Protein AF-A0A9N9WKK7-F1 (afdb_monomer_lite)

Structure (mmCIF, N/CA/C/O backbone):
data_AF-A0A9N9WKK7-F1
#
_entry.id   AF-A0A9N9WKK7-F1
#
loop_
_atom_site.group_PDB
_atom_site.id
_atom_site.type_symbol
_atom_site.label_atom_id
_atom_site.label_alt_id
_atom_site.label_comp_id
_atom_site.label_asym_id
_atom_site.label_entity_id
_atom_site.label_seq_id
_atom_site.pdbx_PDB_ins_code
_atom_site.Cartn_x
_atom_site.Cartn_y
_atom_site.Cartn_z
_atom_site.occupancy
_atom_site.B_iso_or_equiv
_atom_site.auth_seq_id
_atom_site.auth_comp_id
_atom_site.auth_asym_id
_atom_site.auth_atom_id
_atom_site.pdbx_PDB_model_num
ATOM 1 N N . MET A 1 1 ? -14.279 4.111 16.262 1.00 64.44 1 MET A N 1
ATOM 2 C CA . MET A 1 1 ? -15.729 3.831 16.292 1.00 64.44 1 MET A CA 1
ATOM 3 C C . MET A 1 1 ? -16.450 4.976 16.980 1.00 64.44 1 MET A C 1
ATOM 5 O O . MET A 1 1 ? -17.328 5.549 16.364 1.00 64.44 1 MET A O 1
ATOM 9 N N . GLU A 1 2 ? -15.985 5.395 18.157 1.00 79.81 2 GLU A N 1
ATOM 10 C CA . GLU A 1 2 ? -16.529 6.507 18.959 1.00 79.81 2 GLU A CA 1
ATOM 11 C C . GLU A 1 2 ? -16.758 7.842 18.223 1.00 79.81 2 GLU A C 1
ATOM 13 O O . GLU A 1 2 ? -17.739 8.523 18.481 1.00 79.81 2 GLU A O 1
ATOM 18 N N . TYR A 1 3 ? -15.896 8.225 17.275 1.00 83.06 3 TYR A N 1
ATOM 19 C CA . TYR A 1 3 ? -16.050 9.503 16.556 1.00 83.06 3 TYR A CA 1
ATOM 20 C C . TYR A 1 3 ? -16.753 9.409 15.205 1.00 83.06 3 TYR A C 1
ATOM 22 O O . TYR A 1 3 ? -16.969 10.437 14.564 1.00 83.06 3 TYR A O 1
ATOM 30 N N . THR A 1 4 ? -17.036 8.197 14.735 1.00 81.56 4 THR A N 1
ATOM 31 C CA . THR A 1 4 ? -17.576 7.961 13.391 1.00 81.56 4 THR A CA 1
ATOM 32 C C . THR A 1 4 ? -18.919 7.250 13.399 1.00 81.56 4 THR A C 1
ATOM 34 O O . THR A 1 4 ? -19.516 7.181 12.331 1.00 81.56 4 THR A O 1
ATOM 37 N N . ASP A 1 5 ? -19.333 6.682 14.539 1.00 84.38 5 ASP A N 1
ATOM 38 C CA . ASP A 1 5 ? -20.513 5.818 14.709 1.00 84.38 5 ASP A CA 1
ATOM 39 C C . ASP A 1 5 ? -20.573 4.652 13.708 1.00 84.38 5 ASP A C 1
ATOM 41 O O . ASP A 1 5 ? -21.629 4.146 13.347 1.00 84.38 5 ASP A O 1
ATOM 45 N N . GLU A 1 6 ? -19.400 4.211 13.251 1.00 85.56 6 GLU A N 1
ATOM 46 C CA . GLU A 1 6 ? -19.240 3.156 12.249 1.00 85.56 6 GLU A CA 1
ATOM 47 C C . GLU A 1 6 ? -18.486 1.973 12.851 1.00 85.56 6 GLU A C 1
ATOM 49 O O . GLU A 1 6 ? -17.482 2.191 13.552 1.00 85.56 6 GLU A O 1
ATOM 54 N N . PRO A 1 7 ? -18.883 0.731 12.521 1.00 87.75 7 PRO A N 1
ATOM 55 C CA . PRO A 1 7 ? -18.065 -0.434 12.807 1.00 87.75 7 PRO A CA 1
ATOM 56 C C . PRO A 1 7 ? -16.757 -0.378 12.007 1.00 87.75 7 PRO A C 1
ATOM 58 O O . PRO A 1 7 ? -16.663 0.270 10.962 1.00 87.75 7 PRO A O 1
ATOM 61 N N . LEU A 1 8 ? -15.741 -1.113 12.469 1.00 88.00 8 LEU A N 1
ATOM 62 C CA . LEU A 1 8 ? -14.412 -1.133 11.847 1.00 88.00 8 LEU A CA 1
ATOM 63 C C . LEU A 1 8 ? -14.457 -1.407 10.332 1.00 88.00 8 LEU A C 1
ATOM 65 O O . LEU A 1 8 ? -13.805 -0.701 9.567 1.00 88.00 8 LEU A O 1
ATOM 69 N N . GLU A 1 9 ? -15.245 -2.389 9.890 1.00 87.94 9 GLU A N 1
ATOM 70 C CA . GLU A 1 9 ? -15.373 -2.739 8.465 1.00 87.94 9 GLU A CA 1
ATOM 71 C C . GLU A 1 9 ? -15.988 -1.597 7.629 1.00 87.94 9 GLU A C 1
ATOM 73 O O . GLU A 1 9 ? -15.601 -1.397 6.476 1.00 87.94 9 GLU A O 1
ATOM 78 N N . GLY A 1 10 ? -16.860 -0.772 8.224 1.00 87.69 10 GLY A N 1
ATOM 79 C CA . GLY A 1 10 ? -17.429 0.420 7.582 1.00 87.69 10 GLY A CA 1
ATOM 80 C C . GLY A 1 10 ? -16.383 1.501 7.287 1.00 87.69 10 GLY A C 1
ATOM 81 O O . GLY A 1 10 ? -16.516 2.269 6.333 1.00 87.69 10 GLY A O 1
ATOM 82 N N . LEU A 1 11 ? -15.271 1.521 8.030 1.00 90.44 11 LEU A N 1
ATOM 83 C CA . LEU A 1 11 ? -14.187 2.492 7.841 1.00 90.44 11 LEU A CA 1
ATOM 84 C C . LEU A 1 11 ? -13.291 2.190 6.637 1.00 90.44 11 LEU A C 1
ATOM 86 O O . LEU A 1 11 ? -12.520 3.053 6.216 1.00 90.44 11 LEU A O 1
ATOM 90 N N . LYS A 1 12 ? -13.378 0.988 6.059 1.00 91.31 12 LYS A N 1
ATOM 91 C CA . LYS A 1 12 ? -12.486 0.538 4.984 1.00 91.31 12 LYS A CA 1
ATOM 92 C C . LYS A 1 12 ? -12.506 1.450 3.760 1.00 91.31 12 LYS A C 1
ATOM 94 O O . LYS A 1 12 ? -11.451 1.802 3.237 1.00 91.31 12 LYS A O 1
ATOM 99 N N . ASN A 1 13 ? -13.696 1.828 3.308 1.00 86.00 13 ASN A N 1
ATOM 100 C CA . ASN A 1 13 ? -13.887 2.628 2.095 1.00 86.00 13 ASN A CA 1
ATOM 101 C C . ASN A 1 13 ? -14.432 4.031 2.394 1.00 86.00 13 ASN A C 1
ATOM 103 O O . ASN A 1 13 ? -14.648 4.820 1.472 1.00 86.00 13 ASN A O 1
ATOM 107 N N . LYS A 1 14 ? -14.642 4.360 3.674 1.00 88.31 14 LYS A N 1
ATOM 108 C CA . LYS A 1 14 ? -15.197 5.643 4.095 1.00 88.31 14 LYS A CA 1
ATOM 109 C C . LYS A 1 14 ? -14.128 6.730 4.046 1.00 88.31 14 LYS A C 1
ATOM 111 O O . LYS A 1 14 ? -13.005 6.569 4.528 1.00 88.31 14 LYS A O 1
ATOM 116 N N . LYS A 1 15 ? -14.494 7.882 3.485 1.00 90.19 15 LYS A N 1
ATOM 117 C CA . LYS A 1 15 ? -13.712 9.105 3.656 1.00 90.19 15 LYS A CA 1
ATOM 118 C C . LYS A 1 15 ? -13.949 9.601 5.081 1.00 90.19 15 LYS A C 1
ATOM 120 O O . LYS A 1 15 ? -15.054 10.011 5.405 1.00 90.19 15 LYS A O 1
ATOM 125 N N . ILE A 1 16 ? -12.919 9.539 5.919 1.00 91.94 16 ILE A N 1
ATOM 126 C CA . ILE A 1 16 ? -12.986 10.051 7.290 1.00 91.94 16 ILE A CA 1
ATOM 127 C C . ILE A 1 16 ? -12.991 11.581 7.235 1.00 91.94 16 ILE A C 1
ATOM 129 O O . ILE A 1 16 ? -12.078 12.181 6.653 1.00 91.94 16 ILE A O 1
ATOM 133 N N . ASP A 1 17 ? -14.019 12.190 7.821 1.00 92.75 17 ASP A N 1
ATOM 134 C CA . ASP A 1 17 ? -14.198 13.638 7.842 1.00 92.75 17 ASP A CA 1
ATOM 135 C C . ASP A 1 17 ? -13.088 14.362 8.601 1.00 92.75 17 ASP A C 1
ATOM 137 O O . ASP A 1 17 ? -12.502 13.848 9.555 1.00 92.75 17 ASP A O 1
ATOM 141 N N . LYS A 1 18 ? -12.816 15.607 8.190 1.00 92.94 18 LYS A N 1
ATOM 142 C CA . LYS A 1 18 ? -11.789 16.451 8.819 1.00 92.94 18 LYS A CA 1
ATOM 143 C C . LYS A 1 18 ? -12.039 16.634 10.319 1.00 92.94 18 LYS A C 1
ATOM 145 O O . LYS A 1 18 ? -11.090 16.621 11.092 1.00 92.94 18 LYS A O 1
ATOM 150 N N . SER A 1 19 ? -13.301 16.760 10.727 1.00 94.56 19 SER A N 1
ATOM 151 C CA . SER A 1 19 ? -13.690 16.897 12.135 1.00 94.56 19 SER A CA 1
ATOM 152 C C . SER A 1 19 ? -13.230 15.715 12.992 1.00 94.56 19 SER A C 1
ATOM 154 O O . SER A 1 19 ? -12.811 15.919 14.125 1.00 94.56 19 SER A O 1
ATOM 156 N N . VAL A 1 20 ? -13.249 14.494 12.452 1.00 94.44 20 VAL A N 1
ATOM 157 C CA . VAL A 1 20 ? -12.775 13.293 13.152 1.00 94.44 20 VAL A CA 1
ATOM 158 C C . VAL A 1 20 ? -11.261 13.335 13.331 1.00 94.44 20 VAL A C 1
ATOM 160 O O . VAL A 1 20 ? -10.761 13.018 14.405 1.00 94.44 20 VAL A O 1
ATOM 163 N N . TRP A 1 21 ? -10.522 13.771 12.309 1.00 95.31 21 TRP A N 1
ATOM 164 C CA . TRP A 1 21 ? -9.067 13.903 12.411 1.00 95.31 21 TRP A CA 1
ATOM 165 C C . TRP A 1 21 ? -8.634 14.954 13.430 1.00 95.31 21 TRP A C 1
ATOM 167 O O . TRP A 1 21 ? -7.656 14.726 14.131 1.00 95.31 21 TRP A O 1
ATOM 177 N N . LEU A 1 22 ? -9.371 16.062 13.539 1.00 93.81 22 LEU A N 1
ATOM 178 C CA . LEU A 1 22 ? -9.104 17.099 14.538 1.00 93.81 22 LEU A CA 1
ATOM 179 C C . LEU A 1 22 ? -9.331 16.600 15.971 1.00 93.81 22 LEU A C 1
ATOM 181 O O . LEU A 1 22 ? -8.566 16.965 16.855 1.00 93.81 22 LEU A O 1
ATOM 185 N N . LYS A 1 23 ? -10.339 15.745 16.197 1.00 94.75 23 LYS A N 1
ATOM 186 C CA . LYS A 1 23 ? -10.540 15.088 17.501 1.00 94.75 23 LYS A CA 1
ATOM 187 C C . LYS A 1 23 ? -9.358 14.177 17.840 1.00 94.75 23 LYS A C 1
ATOM 189 O O . LYS A 1 23 ? -8.717 14.361 18.863 1.00 94.75 23 LYS A O 1
ATOM 194 N N . LEU A 1 24 ? -8.974 13.301 16.907 1.00 93.88 24 LEU A N 1
ATOM 195 C CA . LEU A 1 24 ? -7.822 12.411 1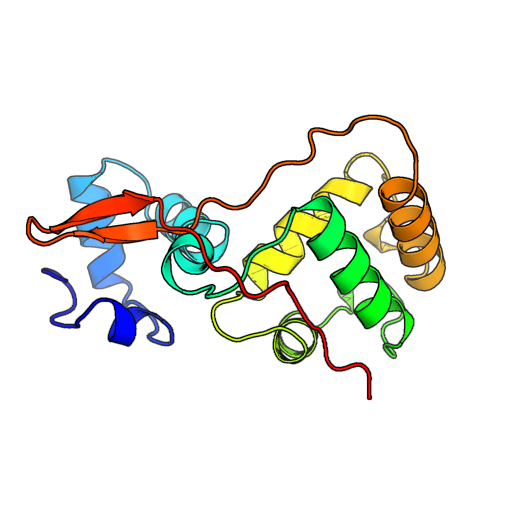7.095 1.00 93.88 24 LEU A CA 1
ATOM 196 C C . LEU A 1 24 ? -6.505 13.172 17.313 1.00 93.88 24 LEU A C 1
ATOM 198 O O . LEU A 1 24 ? -5.627 12.691 18.020 1.00 93.88 24 LEU A O 1
ATOM 202 N N . GLU A 1 25 ? -6.336 14.341 16.699 1.00 94.81 25 GLU A N 1
ATOM 203 C CA . GLU A 1 25 ? -5.160 15.180 16.929 1.00 94.81 25 GLU A CA 1
ATOM 204 C C . GLU A 1 25 ? -5.054 15.648 18.386 1.00 94.81 25 GLU A C 1
ATOM 206 O O . GLU A 1 25 ? -3.949 15.656 18.931 1.00 94.81 25 GLU A O 1
ATOM 211 N N . GLN A 1 26 ? -6.188 15.962 19.021 1.00 92.94 26 GLN A N 1
ATOM 212 C CA . GLN A 1 26 ? -6.250 16.319 20.438 1.00 92.94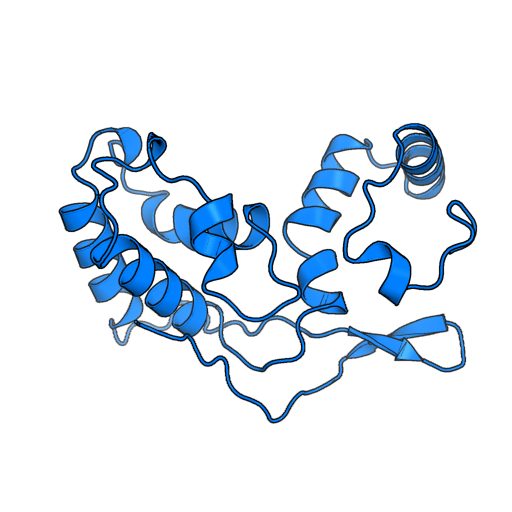 26 GLN A CA 1
ATOM 213 C C . GLN A 1 26 ? -5.932 15.113 21.328 1.00 92.94 26 GLN A C 1
ATOM 215 O O . GLN A 1 26 ? -5.105 15.235 22.225 1.00 92.94 26 GLN A O 1
ATOM 220 N N . ASP A 1 27 ? -6.512 13.945 21.041 1.00 94.50 27 ASP A N 1
ATOM 221 C CA . ASP A 1 27 ? -6.349 12.759 21.896 1.00 94.50 27 ASP A CA 1
ATOM 222 C C . ASP A 1 27 ? -4.943 12.147 21.822 1.00 94.50 27 ASP A C 1
ATOM 224 O O . ASP A 1 27 ? -4.425 11.622 22.805 1.00 94.50 27 ASP A O 1
ATOM 228 N N . PHE A 1 28 ? -4.322 12.172 20.638 1.00 92.38 28 PHE A N 1
ATOM 229 C CA . PHE A 1 28 ? -3.016 11.547 20.403 1.00 92.38 28 PHE A CA 1
ATOM 230 C C . PHE A 1 28 ? -1.842 12.525 20.497 1.00 92.38 28 PHE A C 1
ATOM 232 O O . PHE A 1 28 ? -0.692 12.088 20.392 1.00 92.38 28 PHE A O 1
ATOM 239 N N . GLU A 1 29 ? -2.107 13.828 20.627 1.00 94.25 29 GLU A N 1
ATOM 240 C CA . GLU A 1 29 ? -1.097 14.892 20.573 1.00 94.25 29 GLU A CA 1
ATOM 241 C C . GLU A 1 29 ? -0.197 14.773 19.320 1.00 94.25 29 GLU A C 1
ATOM 243 O O . GLU A 1 29 ? 1.039 14.868 19.360 1.00 94.25 29 GLU A O 1
ATOM 248 N N . LYS A 1 30 ? -0.819 14.490 18.167 1.00 94.94 30 LYS A N 1
ATOM 249 C CA . LYS A 1 30 ? -0.159 14.367 16.855 1.00 94.94 30 LYS A CA 1
ATOM 250 C C . LYS A 1 30 ? -0.952 15.108 15.795 1.00 94.94 30 LYS A C 1
ATOM 252 O O . LYS A 1 30 ? -2.149 14.895 15.675 1.00 94.94 30 LYS A O 1
ATOM 257 N N . GLN A 1 31 ? -0.257 15.864 14.943 1.00 95.38 31 GLN A N 1
ATOM 258 C CA . GLN A 1 31 ? -0.903 16.591 13.845 1.00 95.38 31 GLN A CA 1
ATOM 259 C C . GLN A 1 31 ? -1.705 15.639 12.947 1.00 95.38 31 GLN A C 1
ATOM 261 O O . GLN A 1 31 ? -1.219 14.555 12.583 1.00 95.38 31 GLN A O 1
ATOM 266 N N . GLN A 1 32 ? -2.904 16.062 12.547 1.00 94.62 32 GLN A N 1
ATOM 267 C CA . GLN A 1 32 ? -3.806 15.280 11.703 1.00 94.62 32 GLN A CA 1
ATOM 268 C C . GLN A 1 32 ? -3.137 14.742 10.429 1.00 94.62 32 GLN A C 1
ATOM 270 O O . GLN A 1 32 ? -3.464 13.643 9.981 1.00 94.62 32 GLN A O 1
ATOM 275 N N . GLU A 1 33 ? -2.185 15.466 9.831 1.00 94.38 33 GLU A N 1
ATOM 276 C CA . GLU A 1 33 ? -1.514 15.053 8.598 1.00 94.38 33 GLU A CA 1
ATOM 277 C C . GLU A 1 33 ? -0.689 13.779 8.820 1.00 94.38 33 GLU A C 1
ATOM 279 O O . GLU A 1 33 ? -0.687 12.881 7.968 1.00 94.38 33 GLU A O 1
ATOM 284 N N . TYR A 1 34 ? -0.035 13.656 9.981 1.00 95.00 34 TYR A N 1
ATOM 285 C CA . TYR A 1 34 ? 0.692 12.446 10.362 1.00 95.00 34 TYR A CA 1
ATOM 286 C C . TYR A 1 34 ? -0.260 11.279 10.605 1.00 95.00 34 TYR A C 1
ATOM 288 O O . TYR A 1 34 ? 0.011 10.173 10.135 1.00 95.00 34 TYR A O 1
ATOM 296 N N . LEU A 1 35 ? -1.390 11.518 11.273 1.00 95.69 35 LEU A N 1
ATOM 297 C CA . LEU A 1 35 ? -2.404 10.493 11.532 1.00 95.69 35 LEU A CA 1
ATOM 298 C C . LEU A 1 35 ? -3.023 9.979 10.226 1.00 95.69 35 LEU A C 1
ATOM 300 O O . LEU A 1 35 ? -3.069 8.771 9.983 1.00 95.69 35 LEU A O 1
ATOM 304 N N . GLN A 1 36 ? -3.393 10.884 9.319 1.00 94.94 36 GLN A N 1
ATOM 305 C CA . GLN A 1 36 ? -3.878 10.542 7.984 1.00 94.94 36 GLN A CA 1
ATOM 306 C C . GLN A 1 36 ? -2.822 9.790 7.170 1.00 94.94 36 GLN A C 1
ATOM 308 O O . GLN A 1 36 ? -3.144 8.847 6.437 1.00 94.94 36 GLN A O 1
ATOM 313 N N . HIS A 1 37 ? -1.553 10.196 7.256 1.00 94.69 37 HIS A N 1
ATOM 314 C CA . HIS A 1 37 ? -0.461 9.491 6.597 1.00 94.69 37 HIS A CA 1
ATOM 315 C C . HIS A 1 37 ? -0.311 8.072 7.148 1.00 94.69 37 HIS A C 1
ATOM 317 O O . HIS A 1 37 ? -0.258 7.116 6.371 1.00 94.69 37 HIS A O 1
ATOM 323 N N . PHE A 1 38 ? -0.279 7.917 8.469 1.00 95.12 38 PHE A N 1
ATOM 324 C CA . PHE A 1 38 ? -0.165 6.627 9.136 1.00 95.12 38 PHE A CA 1
ATOM 325 C C . PHE A 1 38 ? -1.335 5.700 8.788 1.00 95.12 38 PHE A C 1
ATOM 327 O O . PHE A 1 38 ? -1.102 4.557 8.384 1.00 95.12 38 PHE A O 1
ATOM 334 N N . TRP A 1 39 ? -2.568 6.218 8.827 1.00 95.50 39 TRP A N 1
ATOM 335 C CA . TRP A 1 39 ? -3.772 5.501 8.410 1.00 95.50 39 TRP A CA 1
ATOM 336 C C . TRP A 1 39 ? -3.616 4.947 6.997 1.00 95.50 39 TRP A C 1
ATOM 338 O O . TRP A 1 39 ? -3.631 3.737 6.784 1.00 95.50 39 TRP A O 1
ATOM 348 N N . ASN A 1 40 ? -3.371 5.827 6.025 1.00 93.75 40 ASN A N 1
ATOM 349 C CA . ASN A 1 40 ? -3.381 5.440 4.619 1.00 93.75 40 ASN A CA 1
ATOM 350 C C . ASN A 1 40 ? -2.155 4.630 4.180 1.00 93.75 40 ASN A C 1
ATOM 352 O O . ASN A 1 40 ? -2.211 3.980 3.140 1.00 93.75 40 ASN A O 1
ATOM 356 N N . THR A 1 41 ? -1.026 4.715 4.884 1.00 94.06 41 THR A N 1
ATOM 357 C CA . THR A 1 41 ? 0.225 4.050 4.475 1.00 94.06 41 THR A CA 1
ATOM 358 C C . THR A 1 41 ? 0.571 2.831 5.306 1.00 94.06 41 THR A C 1
ATOM 360 O O . THR A 1 41 ? 1.527 2.145 4.960 1.00 94.06 41 THR A O 1
ATOM 363 N N . THR A 1 42 ? -0.137 2.576 6.404 1.00 93.88 42 THR A N 1
ATOM 364 C CA . THR A 1 42 ? 0.177 1.467 7.304 1.00 93.88 42 THR A CA 1
ATOM 365 C C . THR A 1 42 ? -1.100 0.869 7.885 1.00 93.88 42 THR A C 1
ATOM 367 O O . THR A 1 42 ? -1.494 -0.210 7.445 1.00 93.88 42 THR A O 1
ATOM 370 N N . LEU A 1 43 ? -1.765 1.564 8.813 1.00 95.25 43 LEU A N 1
ATOM 371 C CA . LEU A 1 43 ? -2.801 0.972 9.668 1.00 95.25 43 LEU A CA 1
ATOM 372 C C . LEU A 1 43 ? -4.004 0.434 8.881 1.00 95.25 43 LEU A C 1
ATOM 374 O O . LEU A 1 43 ? -4.436 -0.684 9.137 1.00 95.25 43 LEU A O 1
ATOM 378 N N . HIS A 1 44 ? -4.489 1.162 7.870 1.00 95.81 44 HIS A N 1
ATOM 379 C CA . HIS A 1 44 ? -5.588 0.703 7.008 1.00 95.81 44 HIS A CA 1
ATOM 380 C C . HIS A 1 44 ? -5.286 -0.671 6.396 1.00 95.81 44 HIS A C 1
ATOM 382 O O . HIS A 1 44 ? -6.052 -1.620 6.539 1.00 95.81 44 HIS A O 1
ATOM 388 N N . CYS A 1 45 ? -4.101 -0.819 5.805 1.00 95.19 45 CYS A N 1
ATOM 389 C CA . CYS A 1 45 ? -3.679 -2.083 5.219 1.00 95.19 45 CYS A CA 1
ATOM 390 C C . CYS A 1 45 ? -3.469 -3.182 6.271 1.00 95.19 45 CYS A C 1
ATOM 392 O O . CYS A 1 45 ? -3.692 -4.347 5.963 1.00 95.19 45 CYS A O 1
ATOM 394 N N . GLN A 1 46 ? -3.058 -2.847 7.498 1.00 95.44 46 GLN A N 1
ATOM 395 C CA . GLN A 1 46 ? -2.965 -3.833 8.581 1.00 95.44 46 GLN A CA 1
ATOM 396 C C . GLN A 1 46 ? -4.337 -4.359 9.007 1.00 95.44 46 GLN A C 1
ATOM 398 O O . GLN A 1 46 ? -4.429 -5.521 9.377 1.00 95.44 46 GLN A O 1
ATOM 403 N N . LEU A 1 47 ? -5.383 -3.538 8.938 1.00 95.50 47 LEU A N 1
ATOM 404 C CA . LEU A 1 47 ? -6.736 -3.912 9.351 1.00 95.50 47 LEU A CA 1
ATOM 405 C C . LEU A 1 47 ? -7.501 -4.667 8.256 1.00 95.50 47 LEU A C 1
ATOM 407 O O . LEU A 1 47 ? -8.209 -5.627 8.539 1.00 95.50 47 LEU A O 1
ATOM 411 N N . PHE A 1 48 ? -7.365 -4.249 6.994 1.00 95.88 48 PHE A N 1
ATOM 412 C CA . PHE A 1 48 ? -8.301 -4.676 5.945 1.00 95.88 48 PHE A CA 1
ATOM 413 C C . PHE A 1 48 ? -7.743 -5.674 4.927 1.00 95.88 48 PHE A C 1
ATOM 415 O O . PHE A 1 48 ? -8.510 -6.223 4.132 1.00 95.88 48 PHE A O 1
ATOM 422 N N . ILE A 1 49 ? -6.432 -5.925 4.918 1.00 94.81 49 ILE A N 1
ATOM 423 C CA . ILE A 1 49 ? -5.826 -6.921 4.028 1.00 94.81 49 ILE A CA 1
ATOM 424 C C . ILE A 1 49 ? -6.014 -8.317 4.618 1.00 94.81 49 ILE A C 1
ATOM 426 O O . ILE A 1 49 ? -5.405 -8.667 5.626 1.00 94.81 49 ILE A O 1
ATOM 430 N N . LYS A 1 50 ? -6.758 -9.166 3.906 1.00 93.50 50 LYS A N 1
ATOM 431 C CA . LYS A 1 50 ? -7.037 -10.557 4.303 1.00 93.50 50 LYS A CA 1
ATOM 432 C C . LYS A 1 50 ? -6.138 -11.569 3.578 1.00 93.50 50 LYS A C 1
ATOM 434 O O . LYS A 1 50 ? -6.595 -12.596 3.094 1.00 93.50 50 LYS A O 1
ATOM 439 N N . CYS A 1 51 ? -4.846 -11.258 3.426 1.00 92.50 51 CYS A N 1
ATOM 440 C CA . CYS A 1 51 ? -3.882 -12.162 2.789 1.00 92.50 51 CYS A CA 1
ATOM 441 C C . CYS A 1 51 ? -2.452 -12.008 3.329 1.00 92.50 51 CYS A C 1
ATOM 443 O O . CYS A 1 51 ? -2.016 -10.936 3.742 1.00 92.50 51 CYS A O 1
ATOM 445 N N . HIS A 1 52 ? -1.689 -13.094 3.258 1.00 90.25 52 HIS A N 1
ATOM 446 C CA . HIS A 1 52 ? -0.303 -13.189 3.678 1.00 90.25 52 HIS A CA 1
ATOM 447 C C . HIS A 1 52 ? 0.673 -12.851 2.548 1.00 90.25 52 HIS A C 1
ATOM 449 O O . HIS A 1 52 ? 0.667 -13.446 1.456 1.00 90.25 52 HIS A O 1
ATOM 455 N N . PHE A 1 53 ? 1.601 -11.939 2.836 1.00 91.88 53 PHE A N 1
ATOM 456 C CA . PHE A 1 53 ? 2.731 -11.636 1.968 1.00 91.88 53 PHE A CA 1
ATOM 457 C C . PHE A 1 53 ? 3.907 -11.033 2.731 1.00 91.88 53 PHE A C 1
ATOM 459 O O . PHE A 1 53 ? 3.796 -10.535 3.848 1.00 91.88 53 PHE A O 1
ATOM 466 N N . THR A 1 54 ? 5.057 -11.025 2.064 1.00 91.50 54 THR A N 1
ATOM 467 C CA . THR A 1 54 ? 6.200 -10.216 2.477 1.00 91.50 54 THR A CA 1
ATOM 468 C C . THR A 1 54 ? 6.263 -8.942 1.643 1.00 91.50 54 THR A C 1
ATOM 470 O O . THR A 1 54 ? 5.859 -8.937 0.475 1.00 91.50 54 THR A O 1
ATOM 473 N N . LEU A 1 55 ? 6.827 -7.862 2.191 1.00 90.44 55 LEU A N 1
ATOM 474 C CA . LEU A 1 55 ? 6.990 -6.603 1.451 1.00 90.44 55 LEU A CA 1
ATOM 475 C C . LEU A 1 55 ? 7.830 -6.788 0.178 1.00 90.44 55 LEU A C 1
ATOM 477 O O . LEU A 1 55 ? 7.640 -6.079 -0.807 1.00 90.44 55 LEU A O 1
ATOM 481 N N . ARG A 1 56 ? 8.746 -7.766 0.166 1.00 90.50 56 ARG A N 1
ATOM 482 C CA . ARG A 1 56 ? 9.505 -8.148 -1.033 1.00 90.50 56 ARG A CA 1
ATOM 483 C C . ARG A 1 56 ? 8.586 -8.715 -2.117 1.00 90.50 56 ARG A C 1
ATOM 485 O O . ARG A 1 56 ? 8.668 -8.271 -3.260 1.00 90.50 56 ARG A O 1
ATOM 492 N N . LYS A 1 57 ? 7.707 -9.662 -1.759 1.00 91.44 57 LYS A N 1
ATOM 493 C CA . LYS A 1 57 ? 6.723 -10.238 -2.687 1.00 91.44 57 LYS A CA 1
ATOM 494 C C . LYS A 1 57 ? 5.789 -9.153 -3.224 1.00 91.44 57 LYS A C 1
ATOM 496 O O . LYS A 1 57 ? 5.596 -9.086 -4.433 1.00 91.44 57 LYS A O 1
ATOM 501 N N . LEU A 1 58 ? 5.294 -8.276 -2.349 1.00 94.00 58 LEU A N 1
ATOM 502 C CA . LEU A 1 58 ? 4.436 -7.152 -2.724 1.00 94.00 58 LEU A CA 1
ATOM 503 C C . LEU A 1 58 ? 5.103 -6.225 -3.752 1.00 94.00 58 LEU A C 1
ATOM 505 O O . LEU A 1 58 ? 4.520 -5.954 -4.794 1.00 94.00 58 LEU A O 1
ATOM 509 N N . ARG A 1 59 ? 6.347 -5.791 -3.516 1.00 93.56 59 ARG A N 1
ATOM 510 C CA . ARG A 1 59 ? 7.082 -4.940 -4.474 1.00 93.56 59 ARG A CA 1
ATOM 511 C C . ARG A 1 59 ? 7.249 -5.610 -5.831 1.00 93.56 59 ARG A C 1
ATOM 513 O O . ARG A 1 59 ? 6.986 -4.988 -6.850 1.00 93.56 59 ARG A O 1
ATOM 520 N N . ARG A 1 60 ? 7.639 -6.889 -5.852 1.00 93.25 60 ARG A N 1
ATOM 521 C CA . ARG A 1 60 ? 7.779 -7.656 -7.101 1.00 93.25 60 ARG A CA 1
ATOM 522 C C . ARG A 1 60 ? 6.460 -7.709 -7.870 1.00 93.25 60 ARG A C 1
ATOM 524 O O . ARG A 1 60 ? 6.446 -7.578 -9.08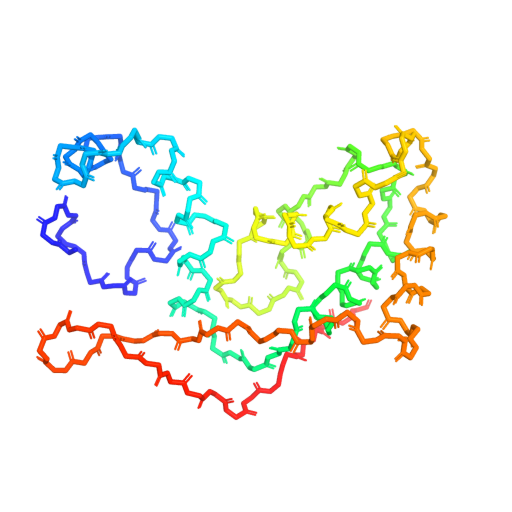6 1.00 93.25 60 ARG A O 1
ATOM 531 N N . CYS A 1 61 ? 5.367 -7.912 -7.150 1.00 95.19 61 CYS A N 1
ATOM 532 C CA . CYS A 1 61 ? 4.015 -7.873 -7.677 1.00 95.19 61 CYS A CA 1
ATOM 533 C C . CYS A 1 61 ? 3.665 -6.503 -8.287 1.00 95.19 61 CYS A C 1
ATOM 535 O O . CYS A 1 61 ? 3.233 -6.463 -9.434 1.00 95.19 61 CYS A O 1
ATOM 537 N N . VAL A 1 62 ? 3.933 -5.399 -7.579 1.00 96.44 62 VAL A N 1
ATOM 538 C CA . VAL A 1 62 ? 3.749 -4.031 -8.104 1.00 96.44 62 VAL A CA 1
ATOM 539 C C . VAL A 1 62 ? 4.575 -3.817 -9.370 1.00 96.44 62 VAL A C 1
ATOM 541 O O . VAL A 1 62 ? 4.032 -3.380 -10.376 1.00 96.44 62 VAL A O 1
ATOM 544 N N . PHE A 1 63 ? 5.858 -4.186 -9.372 1.00 96.06 63 PHE A N 1
ATOM 545 C CA . PHE A 1 63 ? 6.710 -4.030 -10.552 1.00 96.06 63 PHE A CA 1
ATOM 546 C C . PHE A 1 63 ? 6.222 -4.830 -11.755 1.00 96.06 63 PHE A C 1
ATOM 548 O O . PHE A 1 63 ? 6.289 -4.329 -12.868 1.00 96.06 63 PHE A O 1
ATOM 555 N N . LYS A 1 64 ? 5.677 -6.034 -11.552 1.00 95.56 64 LYS A N 1
ATOM 556 C CA . LYS A 1 64 ? 5.053 -6.791 -12.644 1.00 95.56 64 LYS A CA 1
ATOM 557 C C . LYS A 1 64 ? 3.840 -6.065 -13.231 1.00 95.56 64 LYS A C 1
ATOM 559 O O . LYS A 1 64 ? 3.730 -6.014 -14.446 1.00 95.56 64 LYS A O 1
ATOM 564 N N . VAL A 1 65 ? 2.978 -5.490 -12.387 1.00 96.31 65 VAL A N 1
ATOM 565 C CA . VAL A 1 65 ? 1.821 -4.693 -12.838 1.00 96.31 65 VAL A CA 1
ATOM 566 C C . VAL A 1 65 ? 2.276 -3.443 -13.597 1.00 96.31 65 VAL A C 1
ATOM 568 O O . VAL A 1 65 ? 1.718 -3.117 -14.638 1.00 96.31 65 VAL A O 1
ATOM 571 N N . LEU A 1 66 ? 3.314 -2.756 -13.110 1.00 96.44 66 LEU A N 1
ATOM 572 C CA . LEU A 1 66 ? 3.876 -1.586 -13.790 1.00 96.44 66 LEU A CA 1
ATOM 573 C C . LEU A 1 66 ? 4.545 -1.957 -15.121 1.00 96.44 66 LEU A C 1
ATOM 575 O O . LEU A 1 66 ? 4.412 -1.214 -16.089 1.00 96.44 66 LEU A O 1
ATOM 579 N N . ARG A 1 67 ? 5.208 -3.117 -15.205 1.00 95.62 67 ARG A N 1
ATOM 580 C CA . ARG A 1 67 ? 5.849 -3.605 -16.436 1.00 95.62 67 ARG A CA 1
ATOM 581 C C . ARG A 1 67 ? 4.859 -3.749 -17.588 1.00 95.62 67 ARG A C 1
ATOM 583 O O . ARG A 1 67 ? 5.192 -3.407 -18.715 1.00 95.62 67 ARG A O 1
ATOM 590 N N . SER A 1 68 ? 3.662 -4.256 -17.293 1.00 93.81 68 SER A N 1
ATOM 591 C CA . SER A 1 68 ? 2.584 -4.468 -18.265 1.00 93.81 68 SER A CA 1
ATOM 592 C C . SER A 1 68 ? 1.705 -3.232 -18.485 1.00 93.81 68 SER A C 1
ATOM 594 O O . SER A 1 68 ? 0.694 -3.321 -19.175 1.00 93.81 68 SER A O 1
ATOM 596 N N . SER A 1 69 ? 2.029 -2.095 -17.865 1.00 94.75 69 SER A N 1
ATOM 597 C CA . SER A 1 69 ? 1.246 -0.863 -17.984 1.00 94.75 69 SER A CA 1
ATOM 598 C C . SER A 1 69 ? 1.715 0.013 -19.150 1.00 94.75 69 SER A C 1
ATOM 600 O O . SER A 1 69 ? 2.820 -0.144 -19.665 1.00 94.75 69 SER A O 1
ATOM 602 N N . SER A 1 70 ? 0.882 0.978 -19.545 1.00 95.75 70 SER A N 1
ATOM 603 C CA . SER A 1 70 ? 1.204 1.968 -20.581 1.00 95.75 70 SER A CA 1
ATOM 604 C C . SER A 1 70 ? 1.984 3.186 -20.062 1.00 95.75 70 SER A C 1
ATOM 606 O O . SER A 1 70 ? 2.374 4.039 -20.865 1.00 95.75 70 SER A O 1
ATOM 608 N N . PHE A 1 71 ? 2.230 3.277 -18.748 1.00 97.19 71 PHE A N 1
ATOM 609 C CA . PHE A 1 71 ? 2.930 4.401 -18.118 1.00 97.19 71 PHE A CA 1
ATOM 610 C C . PHE A 1 71 ? 4.378 4.515 -18.622 1.00 97.19 71 PHE A C 1
ATOM 612 O O . PHE A 1 71 ? 5.045 3.505 -18.863 1.00 97.19 71 PHE A O 1
ATOM 619 N N . LYS A 1 72 ? 4.874 5.749 -18.788 1.00 97.06 72 LYS A N 1
ATOM 620 C CA . LYS A 1 72 ? 6.192 6.004 -19.392 1.00 97.06 72 LYS A CA 1
ATOM 621 C C . LYS A 1 72 ? 7.240 6.392 -18.369 1.00 97.06 72 LYS A C 1
ATOM 623 O O . LYS A 1 72 ? 8.357 5.893 -18.456 1.00 97.06 72 LYS A O 1
ATOM 628 N N . VAL A 1 73 ? 6.885 7.212 -17.387 1.00 96.62 73 VAL A N 1
ATOM 629 C CA . VAL A 1 73 ? 7.765 7.595 -16.275 1.00 96.62 73 VAL A CA 1
ATOM 630 C C . VAL A 1 73 ? 7.059 7.442 -14.930 1.00 96.62 73 VAL A C 1
ATOM 632 O O . VAL A 1 73 ? 5.849 7.241 -14.855 1.00 96.62 73 VAL A O 1
ATOM 635 N N . TRP A 1 74 ? 7.819 7.510 -13.834 1.00 95.69 74 TRP A N 1
ATOM 636 C CA . TRP A 1 74 ? 7.271 7.319 -12.489 1.00 95.69 74 TRP A CA 1
ATOM 637 C C . TRP A 1 74 ? 6.119 8.281 -12.121 1.00 95.69 74 TRP A C 1
ATOM 639 O O . TRP A 1 74 ? 5.139 7.815 -11.533 1.00 95.69 74 TRP A O 1
ATOM 649 N N . PRO A 1 75 ? 6.178 9.590 -12.447 1.00 95.38 75 PRO A N 1
ATOM 650 C CA . PRO A 1 75 ? 5.073 10.514 -12.180 1.00 95.38 75 PRO A CA 1
ATOM 651 C C . PRO A 1 75 ? 3.764 10.169 -12.904 1.00 95.38 75 PRO A C 1
ATOM 653 O O . PRO A 1 75 ? 2.700 10.508 -12.394 1.00 95.38 75 PRO A O 1
ATOM 656 N N . ASP A 1 76 ? 3.822 9.461 -14.038 1.00 96.12 76 ASP A N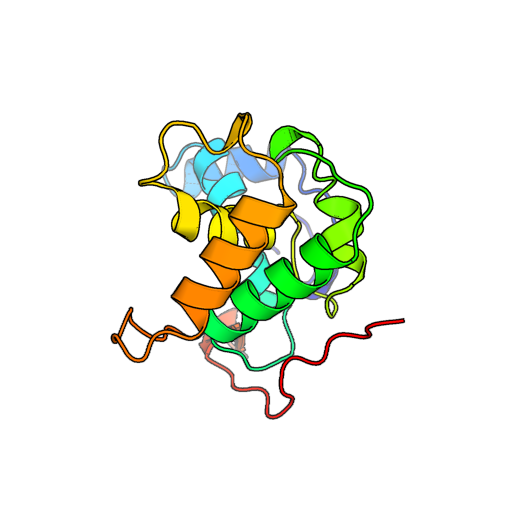 1
ATOM 657 C CA . ASP A 1 76 ? 2.631 9.092 -14.818 1.00 96.12 76 ASP A CA 1
ATOM 658 C C . ASP A 1 76 ? 1.793 8.004 -14.138 1.00 96.12 76 ASP A C 1
ATOM 660 O O . ASP A 1 76 ? 0.653 7.752 -14.537 1.00 96.12 76 ASP A O 1
ATOM 664 N N . ILE A 1 77 ? 2.358 7.312 -13.141 1.00 97.38 77 ILE A N 1
ATOM 665 C CA . ILE A 1 77 ? 1.723 6.154 -12.521 1.00 97.38 77 ILE A CA 1
ATOM 666 C C . ILE A 1 77 ? 0.441 6.581 -11.809 1.00 97.38 77 ILE A C 1
ATOM 668 O O . ILE A 1 77 ? 0.443 7.223 -10.753 1.00 97.38 77 ILE A O 1
ATOM 672 N N . ARG A 1 78 ? -0.681 6.091 -12.328 1.00 97.75 78 ARG A N 1
ATOM 673 C CA . ARG A 1 78 ? -1.991 6.247 -11.701 1.00 97.75 78 ARG A CA 1
ATOM 674 C C . ARG A 1 78 ? -2.179 5.161 -10.650 1.00 97.75 78 ARG A C 1
ATOM 676 O O . ARG A 1 78 ? -2.740 4.101 -10.905 1.00 97.75 78 ARG A O 1
ATOM 683 N N . TRP A 1 79 ? -1.726 5.419 -9.425 1.00 96.88 79 TRP A N 1
ATOM 684 C CA . TRP A 1 79 ? -1.732 4.417 -8.346 1.00 96.88 79 TRP A CA 1
ATOM 685 C C . TRP A 1 79 ? -3.117 3.856 -7.986 1.00 96.88 79 TRP A C 1
ATOM 687 O O . TRP A 1 79 ? -3.200 2.750 -7.452 1.00 96.88 79 TRP A O 1
ATOM 697 N N . LYS A 1 80 ? -4.200 4.581 -8.296 1.00 95.12 80 LYS A N 1
ATOM 698 C CA . LYS A 1 80 ? -5.576 4.071 -8.181 1.00 95.12 80 LYS A CA 1
ATOM 699 C C . LYS A 1 80 ? -5.878 2.949 -9.191 1.00 95.12 80 LYS A C 1
ATOM 701 O O . LYS A 1 80 ? -6.577 2.004 -8.853 1.00 95.12 80 LYS A O 1
ATOM 706 N N . GLU A 1 81 ? -5.317 3.015 -10.398 1.00 96.25 81 GLU A N 1
ATOM 707 C CA . GLU A 1 81 ? -5.419 1.944 -11.401 1.00 96.25 81 GLU A CA 1
ATOM 708 C C . GLU A 1 81 ? -4.511 0.762 -11.044 1.00 96.25 81 GLU A C 1
ATOM 710 O O . GLU A 1 81 ? -4.852 -0.389 -11.284 1.00 96.25 81 GLU A O 1
ATOM 715 N N . VAL A 1 82 ? -3.362 1.030 -10.415 1.00 96.62 82 VAL A N 1
ATOM 716 C CA . VAL A 1 82 ? -2.465 -0.033 -9.938 1.00 96.62 82 VAL A CA 1
ATOM 717 C C . VAL A 1 82 ? -3.117 -0.830 -8.810 1.00 96.62 82 VAL A C 1
ATOM 719 O O . VAL A 1 82 ? -3.081 -2.057 -8.840 1.00 96.62 82 VAL A O 1
ATOM 722 N N . VAL A 1 83 ? -3.717 -0.160 -7.816 1.00 95.88 83 VAL A N 1
ATOM 723 C CA . VAL A 1 83 ? -4.305 -0.840 -6.648 1.00 95.88 83 VAL A CA 1
ATOM 724 C C . VAL A 1 83 ? -5.507 -1.713 -7.010 1.00 95.88 83 VAL A C 1
ATOM 726 O O . VAL A 1 83 ? -5.702 -2.734 -6.363 1.00 95.88 83 VAL A O 1
ATOM 729 N N . SER A 1 84 ? -6.247 -1.406 -8.082 1.00 95.25 84 SER A N 1
ATOM 730 C CA . SER A 1 84 ? -7.382 -2.234 -8.527 1.00 95.25 84 SER A CA 1
ATOM 731 C C . SER A 1 84 ? -6.977 -3.627 -9.029 1.00 95.25 84 SER A C 1
ATOM 733 O O . SER A 1 84 ? -7.829 -4.496 -9.191 1.00 95.25 84 SER A O 1
ATOM 735 N N . LYS A 1 85 ? -5.678 -3.868 -9.260 1.00 96.06 85 LYS A N 1
ATOM 736 C CA . LYS A 1 85 ? -5.125 -5.191 -9.599 1.00 96.06 85 LYS A CA 1
ATOM 737 C C . LYS A 1 85 ? -4.778 -6.037 -8.368 1.00 96.06 85 LYS A C 1
ATOM 739 O O . LYS A 1 85 ? -4.368 -7.187 -8.513 1.00 96.06 85 LYS A O 1
ATOM 744 N N . PHE A 1 86 ? -4.886 -5.476 -7.166 1.00 95.00 86 PHE A N 1
ATOM 745 C CA . PHE A 1 86 ? -4.572 -6.149 -5.907 1.00 95.00 86 PHE A CA 1
ATOM 746 C C . PHE A 1 86 ? -5.856 -6.587 -5.194 1.00 95.00 86 PHE A C 1
ATOM 748 O O . PHE A 1 86 ? -6.923 -6.042 -5.474 1.00 95.00 86 PHE A O 1
ATOM 755 N N . PRO A 1 87 ? -5.770 -7.562 -4.267 1.00 93.94 87 PRO A N 1
ATOM 756 C CA . PRO A 1 87 ? -6.886 -7.888 -3.392 1.00 93.94 87 PRO A CA 1
ATOM 757 C C . PRO A 1 87 ? -7.398 -6.664 -2.633 1.00 93.94 87 PRO A C 1
ATOM 759 O O . PRO A 1 87 ? -6.692 -5.671 -2.454 1.00 93.94 87 PRO A O 1
ATOM 762 N N . ASP A 1 88 ? -8.620 -6.774 -2.139 1.00 93.12 88 ASP A N 1
ATOM 763 C CA . ASP A 1 88 ? -9.247 -5.715 -1.366 1.00 93.12 88 ASP A CA 1
ATOM 764 C C . ASP A 1 88 ? -8.476 -5.403 -0.058 1.00 93.12 88 ASP A C 1
ATOM 766 O O . ASP A 1 88 ? -7.772 -6.250 0.499 1.00 93.12 88 ASP A O 1
ATOM 770 N N . GLY A 1 89 ? -8.597 -4.166 0.431 1.00 93.38 89 GLY A N 1
ATOM 771 C CA . GLY A 1 89 ? -7.911 -3.654 1.629 1.00 93.38 89 GLY A CA 1
ATOM 772 C C . GLY A 1 89 ? -6.544 -3.003 1.389 1.00 93.38 89 GLY A C 1
ATOM 773 O O . GLY A 1 89 ? -6.003 -2.361 2.288 1.00 93.38 89 GLY A O 1
ATOM 774 N N . PHE A 1 90 ? -5.976 -3.105 0.187 1.00 95.38 90 PHE A N 1
ATOM 775 C CA . PHE A 1 90 ? -4.792 -2.320 -0.167 1.00 95.38 90 PHE A CA 1
ATOM 776 C C . PHE A 1 90 ? -5.163 -0.864 -0.466 1.00 95.38 90 PHE A C 1
ATOM 778 O O . PHE A 1 90 ? -6.160 -0.587 -1.127 1.00 95.38 90 PHE A O 1
ATOM 785 N N . THR A 1 91 ? -4.305 0.082 -0.073 1.00 96.19 91 THR A N 1
ATOM 786 C CA . THR A 1 91 ? -4.420 1.479 -0.511 1.00 96.19 91 THR A CA 1
ATOM 787 C C . THR A 1 91 ? -3.377 1.813 -1.574 1.00 96.19 91 THR A C 1
ATOM 789 O O . THR A 1 91 ? -2.243 1.322 -1.572 1.00 96.19 91 THR A O 1
ATOM 792 N N . HIS A 1 92 ? -3.727 2.742 -2.461 1.00 96.12 92 HIS A N 1
ATOM 793 C CA . HIS A 1 92 ? -2.795 3.279 -3.452 1.00 96.12 92 HIS A CA 1
ATOM 794 C C . HIS A 1 92 ? -1.563 3.936 -2.791 1.00 96.12 92 HIS A C 1
ATOM 796 O O . HIS A 1 92 ? -0.443 3.779 -3.279 1.00 96.12 92 HIS A O 1
ATOM 802 N N . LYS A 1 93 ? -1.739 4.612 -1.640 1.00 95.94 93 LYS A N 1
ATOM 803 C CA . LYS A 1 93 ? -0.629 5.215 -0.881 1.00 95.94 93 LYS A CA 1
ATOM 804 C C . LYS A 1 93 ? 0.306 4.152 -0.300 1.00 95.94 93 LYS A C 1
ATOM 806 O O . LYS A 1 93 ? 1.521 4.329 -0.368 1.00 95.94 93 LYS A O 1
ATOM 811 N N . PHE A 1 94 ? -0.219 3.046 0.227 1.00 96.12 94 PHE A N 1
ATOM 812 C CA . PHE A 1 94 ? 0.593 1.940 0.735 1.00 96.12 94 PHE A CA 1
ATOM 813 C C . PHE A 1 94 ? 1.452 1.312 -0.366 1.00 96.12 94 PHE A C 1
ATOM 815 O O . PHE A 1 94 ? 2.656 1.109 -0.167 1.00 96.12 94 PHE A O 1
ATOM 822 N N . LEU A 1 95 ? 0.870 1.064 -1.547 1.00 96.56 95 LEU A N 1
ATOM 823 C CA . LEU A 1 95 ? 1.610 0.543 -2.700 1.00 96.56 95 LEU A CA 1
ATOM 824 C C . LEU A 1 95 ? 2.715 1.507 -3.147 1.00 96.56 95 LEU A C 1
ATOM 826 O O . LEU A 1 95 ? 3.865 1.082 -3.296 1.00 96.56 95 LEU A O 1
ATOM 830 N N . TYR A 1 96 ? 2.400 2.799 -3.278 1.00 95.94 96 TYR A N 1
ATOM 831 C CA . TYR A 1 96 ? 3.374 3.839 -3.612 1.00 95.94 96 TYR A CA 1
ATOM 832 C C . TYR A 1 96 ? 4.542 3.854 -2.620 1.00 95.94 96 TYR A C 1
ATOM 834 O O . TYR A 1 96 ? 5.695 3.657 -3.009 1.00 95.94 96 TYR A O 1
ATOM 842 N N . TRP A 1 97 ? 4.257 4.012 -1.324 1.00 94.19 97 TRP A N 1
ATOM 843 C CA . TRP A 1 97 ? 5.282 4.161 -0.288 1.00 94.19 97 TRP A CA 1
ATOM 844 C C . TRP A 1 97 ? 6.129 2.909 -0.096 1.00 94.19 97 TRP A C 1
ATOM 846 O O . TRP A 1 97 ? 7.335 2.996 0.159 1.00 94.19 97 TRP A O 1
ATOM 856 N N . THR A 1 98 ? 5.527 1.732 -0.249 1.00 91.56 98 THR A N 1
ATOM 857 C CA . THR A 1 98 ? 6.259 0.468 -0.178 1.00 91.56 98 THR A CA 1
ATOM 858 C C . THR A 1 98 ? 7.237 0.322 -1.341 1.00 91.56 98 THR A C 1
ATOM 860 O O . THR A 1 98 ? 8.326 -0.238 -1.151 1.00 91.56 98 THR A O 1
ATOM 863 N N . THR A 1 99 ? 6.878 0.839 -2.517 1.00 92.88 99 THR A N 1
ATOM 864 C CA . THR A 1 99 ? 7.622 0.658 -3.768 1.00 92.88 99 THR A CA 1
ATOM 865 C C . THR A 1 99 ? 8.678 1.742 -3.976 1.00 92.88 99 THR A C 1
ATOM 867 O O . THR A 1 99 ? 9.832 1.405 -4.232 1.00 92.88 99 THR A O 1
ATOM 870 N N . ILE A 1 100 ? 8.357 3.022 -3.749 1.00 92.44 100 ILE A N 1
ATOM 871 C CA . ILE A 1 100 ? 9.293 4.148 -3.937 1.00 92.44 100 ILE A CA 1
ATOM 872 C C . ILE A 1 100 ? 10.569 4.011 -3.097 1.00 92.44 100 ILE A C 1
ATOM 874 O O . ILE A 1 100 ? 11.653 4.431 -3.497 1.00 92.44 100 ILE A O 1
ATOM 878 N N . ARG A 1 101 ? 10.478 3.341 -1.939 1.00 89.06 101 ARG A N 1
ATOM 879 C CA . ARG A 1 101 ? 11.627 3.034 -1.073 1.00 89.06 101 ARG A CA 1
ATOM 880 C C . ARG A 1 101 ? 12.732 2.248 -1.787 1.00 89.06 101 ARG A C 1
ATOM 882 O O . ARG A 1 101 ? 13.875 2.310 -1.344 1.00 89.06 101 ARG A O 1
ATOM 889 N N . VAL A 1 102 ? 12.413 1.528 -2.864 1.00 89.44 102 VAL A N 1
ATOM 890 C CA . VAL A 1 102 ? 13.398 0.824 -3.699 1.00 89.44 102 VAL A CA 1
ATOM 891 C C . VAL A 1 102 ? 14.289 1.808 -4.456 1.00 89.44 102 VAL A C 1
ATOM 893 O O . VAL A 1 102 ? 15.490 1.570 -4.551 1.00 89.44 102 VAL A O 1
ATOM 896 N N . PHE A 1 103 ? 13.730 2.935 -4.895 1.00 89.19 103 PHE A N 1
ATOM 897 C CA . PHE A 1 103 ? 14.393 3.933 -5.737 1.00 89.19 103 PHE A CA 1
ATOM 898 C C . PHE A 1 103 ? 14.930 5.136 -4.963 1.00 89.19 103 PHE A C 1
ATOM 900 O O . PHE A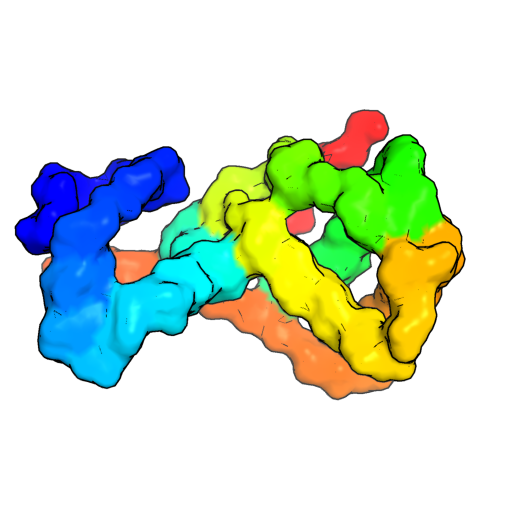 1 103 ? 15.454 6.059 -5.569 1.00 89.19 103 PHE A O 1
ATOM 907 N N . LYS A 1 104 ? 14.873 5.136 -3.624 1.00 80.88 104 LYS A N 1
ATOM 908 C CA . LYS A 1 104 ? 15.354 6.257 -2.789 1.00 80.88 104 LYS A CA 1
ATOM 909 C C . LYS A 1 104 ? 16.786 6.716 -3.100 1.00 80.88 104 LYS A C 1
ATOM 911 O O . LYS A 1 104 ? 17.109 7.870 -2.862 1.00 80.88 104 LYS A O 1
ATOM 916 N N . LYS A 1 105 ? 17.646 5.814 -3.587 1.00 79.88 105 LYS A N 1
ATOM 917 C CA . LYS A 1 105 ? 19.042 6.116 -3.953 1.00 79.88 105 LYS A CA 1
ATOM 918 C C . LYS A 1 105 ? 19.223 6.509 -5.426 1.00 79.88 105 LYS A C 1
ATOM 920 O O . LYS A 1 105 ? 20.322 6.870 -5.825 1.00 79.88 105 LYS A O 1
ATOM 925 N N . PHE A 1 106 ? 18.166 6.437 -6.226 1.00 85.75 106 PHE A N 1
ATOM 926 C CA . PHE A 1 106 ? 18.183 6.707 -7.655 1.00 85.75 106 PHE A CA 1
ATOM 927 C C . PHE A 1 106 ? 17.778 8.170 -7.882 1.00 85.75 106 PHE A C 1
ATOM 929 O O . PHE A 1 106 ? 16.597 8.483 -7.981 1.00 85.75 106 PHE A O 1
ATOM 936 N N . LYS A 1 107 ? 18.751 9.093 -7.918 1.00 83.88 107 LYS A N 1
ATOM 937 C CA . LYS A 1 107 ? 18.492 10.553 -7.921 1.00 83.88 107 LYS A CA 1
ATOM 938 C C . LYS A 1 107 ? 17.579 11.029 -9.062 1.00 83.88 107 LYS A C 1
ATOM 940 O O . LYS A 1 107 ? 16.852 11.999 -8.889 1.00 83.88 107 LYS A O 1
ATOM 945 N N . THR A 1 108 ? 17.596 10.347 -10.203 1.00 91.31 108 THR A N 1
ATOM 946 C CA . THR A 1 108 ? 16.867 10.726 -11.423 1.00 91.31 108 THR A CA 1
ATOM 947 C C . THR A 1 108 ? 15.630 9.867 -11.700 1.00 91.31 108 THR A C 1
ATOM 949 O O . THR A 1 108 ? 15.086 9.934 -12.799 1.00 91.31 108 THR A O 1
ATOM 952 N N . TYR A 1 109 ? 15.130 9.109 -10.713 1.00 92.12 109 TYR A N 1
ATOM 953 C CA . TYR A 1 109 ? 14.051 8.131 -10.928 1.00 92.12 109 TYR A CA 1
ATOM 954 C C . TYR A 1 109 ? 12.761 8.740 -11.498 1.00 92.12 109 TYR A C 1
ATOM 956 O O . TYR A 1 109 ? 11.975 8.045 -12.124 1.00 92.12 109 TYR A O 1
ATOM 964 N N . SER A 1 110 ? 12.504 10.030 -11.282 1.00 91.12 110 SER A N 1
ATOM 965 C CA . SER A 1 110 ? 11.316 10.690 -11.830 1.00 91.12 110 SER A CA 1
ATOM 966 C C . SER A 1 110 ? 11.374 10.876 -13.348 1.00 91.12 110 SER A C 1
ATOM 968 O O . SER A 1 110 ? 10.326 11.016 -13.970 1.00 91.12 110 SER A O 1
ATOM 970 N N . LYS A 1 111 ? 12.578 10.886 -13.933 1.00 94.12 111 LYS A N 1
ATOM 971 C CA . LYS A 1 111 ? 12.826 11.113 -15.366 1.00 94.12 111 LYS A CA 1
ATOM 972 C C . LYS A 1 111 ? 13.248 9.845 -16.107 1.00 94.12 111 LYS A C 1
ATOM 974 O O . LYS A 1 111 ? 13.151 9.799 -17.326 1.00 94.12 111 LYS A O 1
ATOM 979 N N . THR A 1 112 ? 13.738 8.840 -15.388 1.00 94.94 112 THR A N 1
ATOM 980 C CA . THR A 1 112 ? 14.127 7.554 -15.973 1.00 94.94 112 THR A CA 1
ATOM 981 C C . THR A 1 112 ? 12.906 6.846 -16.567 1.00 94.94 112 THR A C 1
ATOM 983 O O . THR A 1 112 ? 11.859 6.811 -15.907 1.00 94.94 112 THR A O 1
ATOM 986 N N . PRO A 1 113 ? 13.022 6.254 -17.772 1.00 96.69 113 PRO A N 1
ATOM 987 C CA . PRO A 1 113 ? 11.972 5.421 -18.339 1.00 96.69 113 PRO A CA 1
ATOM 988 C C . PRO A 1 113 ? 11.496 4.364 -17.341 1.00 96.69 113 PRO A C 1
ATOM 990 O O . PRO A 1 113 ? 12.288 3.678 -16.691 1.00 96.69 113 PRO A O 1
ATOM 993 N N . LEU A 1 114 ? 10.179 4.216 -17.214 1.00 95.94 114 LEU A N 1
ATOM 994 C CA . LEU A 1 114 ? 9.577 3.347 -16.210 1.00 95.94 114 LEU A CA 1
ATOM 995 C C . LEU A 1 114 ? 10.019 1.893 -16.382 1.00 95.94 114 LEU A C 1
ATOM 997 O O . LEU A 1 114 ? 10.205 1.208 -15.382 1.00 95.94 114 LEU A O 1
ATOM 1001 N N . GLN A 1 115 ? 10.219 1.433 -17.619 1.00 95.38 115 GLN A N 1
ATOM 1002 C CA . GLN A 1 115 ? 10.680 0.070 -17.897 1.00 95.38 115 GLN A CA 1
ATOM 1003 C C . GLN A 1 115 ? 12.058 -0.200 -17.278 1.00 95.38 115 GLN A C 1
ATOM 1005 O O . GLN A 1 115 ? 12.223 -1.201 -16.585 1.00 95.38 115 GLN A O 1
ATOM 1010 N N . GLU A 1 116 ? 13.003 0.736 -17.396 1.00 95.12 116 GLU A N 1
ATOM 1011 C CA . GLU A 1 116 ? 14.327 0.617 -16.770 1.00 95.12 116 GLU A CA 1
ATOM 1012 C C . GLU A 1 116 ? 14.231 0.580 -15.238 1.00 95.12 116 GLU A C 1
ATOM 1014 O O . GLU A 1 116 ? 14.871 -0.243 -14.580 1.00 95.12 116 GLU A O 1
ATOM 1019 N N . LEU A 1 117 ? 13.383 1.432 -14.648 1.00 94.81 117 LEU A N 1
ATOM 1020 C CA . LEU A 1 117 ? 13.140 1.420 -13.201 1.00 94.81 117 LEU A CA 1
ATOM 1021 C C . LEU A 1 117 ? 12.495 0.115 -12.742 1.00 94.81 117 LEU A C 1
ATOM 1023 O O . LEU A 1 117 ? 12.836 -0.416 -11.686 1.00 94.81 117 LEU A O 1
ATOM 1027 N N . VAL A 1 118 ? 11.538 -0.396 -13.509 1.00 95.38 118 VAL A N 1
ATOM 1028 C CA . VAL A 1 118 ? 10.843 -1.646 -13.218 1.00 95.38 118 VAL A CA 1
ATOM 1029 C C . VAL A 1 118 ? 11.814 -2.817 -13.271 1.00 95.38 118 VAL A C 1
ATOM 1031 O O . VAL A 1 118 ? 11.811 -3.623 -12.341 1.00 95.38 118 VAL A O 1
ATOM 1034 N N . ASP A 1 119 ? 12.672 -2.891 -14.285 1.00 94.25 119 ASP A N 1
ATOM 1035 C CA . ASP A 1 119 ? 13.675 -3.948 -14.404 1.00 94.25 119 ASP A CA 1
ATOM 1036 C C . ASP A 1 119 ? 14.697 -3.875 -13.263 1.00 94.25 119 ASP A C 1
ATOM 1038 O O . ASP A 1 119 ? 14.883 -4.862 -12.546 1.00 94.25 119 ASP A O 1
ATOM 1042 N N . TYR A 1 120 ? 15.217 -2.682 -12.953 1.00 92.44 120 TYR A N 1
ATOM 1043 C CA . TYR A 1 120 ? 16.057 -2.461 -11.770 1.00 92.44 120 TYR A CA 1
ATOM 1044 C C . TYR A 1 120 ? 15.360 -2.891 -10.466 1.00 92.44 120 TYR A C 1
ATOM 1046 O O . TYR A 1 120 ? 15.939 -3.563 -9.605 1.00 92.44 120 TYR A O 1
ATOM 1054 N N . GLY A 1 121 ? 14.086 -2.524 -10.303 1.00 92.00 121 GLY A N 1
ATOM 1055 C CA . GLY A 1 121 ? 13.278 -2.883 -9.143 1.00 92.00 121 GLY A CA 1
ATOM 1056 C C . GLY A 1 121 ? 13.067 -4.394 -9.022 1.00 92.00 121 GLY A C 1
ATOM 1057 O O . GLY A 1 121 ? 13.177 -4.957 -7.925 1.00 92.00 121 GLY A O 1
ATOM 1058 N N . LEU A 1 122 ? 12.805 -5.070 -10.141 1.00 92.56 122 LEU A N 1
ATOM 1059 C CA . LEU A 1 122 ? 12.677 -6.522 -10.209 1.00 92.56 122 LEU A CA 1
ATOM 1060 C C . LEU A 1 122 ? 13.989 -7.204 -9.824 1.00 92.56 122 LEU A C 1
ATOM 1062 O O . LEU A 1 122 ? 13.953 -8.105 -8.982 1.00 92.56 122 LEU A O 1
ATOM 1066 N N . ASP A 1 123 ? 15.124 -6.743 -10.335 1.00 90.75 123 ASP A N 1
ATOM 1067 C CA . ASP A 1 123 ? 16.438 -7.315 -10.034 1.00 90.75 123 ASP A CA 1
ATOM 1068 C C . ASP A 1 123 ? 16.809 -7.159 -8.559 1.00 90.75 123 ASP A C 1
ATOM 1070 O O . ASP A 1 123 ? 17.176 -8.137 -7.896 1.00 90.75 123 ASP A O 1
ATOM 1074 N N . ILE A 1 124 ? 16.569 -5.981 -7.973 1.00 87.56 124 ILE A N 1
ATOM 1075 C CA . ILE A 1 124 ? 16.729 -5.778 -6.526 1.00 87.56 124 ILE A CA 1
ATOM 1076 C C . ILE A 1 124 ? 15.875 -6.762 -5.732 1.00 87.56 124 ILE A C 1
ATOM 1078 O O . ILE A 1 124 ? 16.348 -7.344 -4.752 1.00 87.56 124 ILE A O 1
ATOM 1082 N N . THR A 1 125 ? 14.605 -6.940 -6.110 1.00 85.19 125 THR A N 1
ATOM 1083 C CA . THR A 1 125 ? 13.703 -7.843 -5.375 1.00 85.19 125 THR A CA 1
ATOM 1084 C C . THR A 1 125 ? 14.051 -9.323 -5.547 1.00 85.19 125 THR A C 1
ATOM 1086 O O . THR A 1 125 ? 13.660 -10.123 -4.692 1.00 85.19 125 THR A O 1
ATOM 1089 N N . ARG A 1 126 ? 14.787 -9.690 -6.607 1.00 83.75 126 ARG A N 1
ATOM 1090 C CA . ARG A 1 126 ? 15.306 -11.045 -6.862 1.00 83.75 126 ARG A CA 1
ATOM 1091 C C . ARG A 1 126 ? 16.623 -11.323 -6.145 1.00 83.75 126 ARG A C 1
ATOM 1093 O O . ARG A 1 126 ? 16.870 -12.477 -5.804 1.00 83.75 126 ARG A O 1
ATOM 1100 N N . SER A 1 127 ? 17.442 -10.297 -5.910 1.00 77.44 127 SER A N 1
ATOM 1101 C CA . SER A 1 127 ? 18.753 -10.453 -5.274 1.00 77.44 127 SER A CA 1
ATOM 1102 C C . SER A 1 127 ? 18.676 -11.245 -3.954 1.00 77.44 127 SER A C 1
ATOM 1104 O O . SER A 1 127 ? 17.781 -11.051 -3.120 1.00 77.44 127 SER A O 1
ATOM 1106 N N . LYS A 1 128 ? 19.635 -12.165 -3.764 1.00 57.94 128 LYS A N 1
ATOM 1107 C CA . LYS A 1 128 ? 19.758 -13.002 -2.556 1.00 57.94 128 LYS A CA 1
ATOM 1108 C C . LYS A 1 128 ? 20.120 -12.195 -1.304 1.00 57.94 128 LYS A C 1
ATOM 1110 O O . LYS A 1 128 ? 19.978 -12.710 -0.198 1.00 57.94 128 LYS A O 1
ATOM 1115 N N . TYR A 1 129 ? 20.534 -10.934 -1.448 1.00 55.78 129 TYR A N 1
ATOM 1116 C CA . TYR A 1 129 ? 20.926 -10.116 -0.307 1.00 55.78 129 TYR A CA 1
ATOM 1117 C C . TYR A 1 129 ? 19.731 -9.853 0.629 1.00 55.78 129 TYR A C 1
ATOM 1119 O O . TYR A 1 129 ? 18.632 -9.482 0.186 1.00 55.78 129 TYR A O 1
ATOM 1127 N N . PRO A 1 130 ? 19.903 -10.053 1.946 1.00 50.56 130 PRO A N 1
ATOM 1128 C CA . PRO A 1 130 ? 18.815 -10.036 2.906 1.00 50.56 130 PRO A CA 1
ATOM 1129 C C . PRO A 1 130 ? 18.450 -8.592 3.249 1.00 50.56 130 PRO A C 1
ATOM 1131 O O . PRO A 1 130 ? 18.678 -8.106 4.352 1.00 50.56 130 PRO A O 1
ATOM 1134 N N . ARG A 1 131 ? 17.793 -7.875 2.331 1.00 58.34 131 ARG A N 1
ATOM 1135 C CA . ARG A 1 131 ? 16.907 -6.802 2.797 1.00 58.34 131 ARG A CA 1
ATOM 1136 C C . ARG A 1 131 ? 15.852 -7.475 3.666 1.00 58.34 131 ARG A C 1
ATOM 1138 O O . ARG A 1 131 ? 15.170 -8.372 3.154 1.00 58.34 131 ARG A O 1
ATOM 1145 N N . ARG A 1 132 ? 15.770 -7.064 4.944 1.00 63.03 132 ARG A N 1
ATOM 1146 C CA . ARG A 1 132 ? 14.825 -7.565 5.959 1.00 63.03 132 ARG A CA 1
ATOM 1147 C C . ARG A 1 132 ? 13.498 -7.892 5.280 1.00 63.03 132 ARG A C 1
ATOM 1149 O O . ARG A 1 132 ? 12.827 -7.005 4.746 1.00 63.03 132 ARG A O 1
ATOM 1156 N N . ASN A 1 133 ? 13.182 -9.182 5.199 1.00 72.12 133 ASN A N 1
ATOM 1157 C CA . ASN A 1 133 ? 11.997 -9.679 4.513 1.00 72.12 133 ASN A CA 1
ATOM 1158 C C . ASN A 1 133 ? 10.787 -9.501 5.434 1.00 72.12 133 ASN A C 1
ATOM 1160 O O . ASN A 1 133 ? 10.213 -10.471 5.918 1.00 72.12 133 ASN A O 1
ATOM 1164 N N . CYS A 1 134 ? 10.460 -8.243 5.735 1.00 83.50 134 CYS A N 1
ATOM 1165 C CA . CYS A 1 134 ? 9.392 -7.918 6.662 1.00 83.50 134 CYS A CA 1
ATOM 1166 C C . CYS A 1 134 ? 8.048 -8.370 6.092 1.00 83.50 134 CYS A C 1
ATOM 1168 O O . CYS A 1 134 ? 7.784 -8.253 4.886 1.00 83.50 134 CYS A O 1
ATOM 1170 N N . LYS A 1 135 ? 7.204 -8.867 6.986 1.00 88.06 135 LYS A N 1
ATOM 1171 C CA . LYS A 1 135 ? 5.793 -9.140 6.742 1.00 88.06 135 LYS A CA 1
ATOM 1172 C C . LYS A 1 135 ? 4.987 -7.945 7.242 1.00 88.06 135 LYS A C 1
ATOM 1174 O O . LYS A 1 135 ? 5.417 -7.266 8.174 1.00 88.06 135 LYS A O 1
ATOM 1179 N N . LEU A 1 136 ? 3.866 -7.664 6.589 1.00 89.44 136 LEU A N 1
ATOM 1180 C CA . LEU A 1 136 ? 2.875 -6.767 7.169 1.00 89.44 136 LEU A CA 1
ATOM 1181 C C . LEU A 1 136 ? 2.191 -7.539 8.303 1.00 89.44 136 LEU A C 1
ATOM 1183 O O . LEU A 1 136 ? 1.776 -8.673 8.072 1.00 89.44 136 LEU A O 1
ATOM 1187 N N . ARG A 1 137 ? 2.121 -6.958 9.502 1.00 91.81 137 ARG A N 1
ATOM 1188 C CA . ARG A 1 137 ? 1.298 -7.517 10.580 1.00 91.81 137 ARG A CA 1
ATOM 1189 C C . ARG A 1 137 ? -0.154 -7.221 10.259 1.00 91.81 137 ARG A C 1
ATOM 1191 O O . ARG A 1 137 ? -0.469 -6.053 10.021 1.00 91.81 137 ARG A O 1
ATOM 1198 N N . THR A 1 138 ? -0.992 -8.244 10.252 1.00 93.25 138 THR A N 1
ATOM 1199 C CA . THR A 1 138 ? -2.430 -8.075 10.072 1.00 93.25 138 THR A CA 1
ATOM 1200 C C . THR A 1 138 ? -3.091 -8.053 11.438 1.00 93.25 138 THR A C 1
ATOM 1202 O O . THR A 1 138 ? -2.724 -8.844 12.302 1.00 93.25 138 THR A O 1
ATOM 1205 N N . LEU A 1 139 ? -4.009 -7.117 11.647 1.00 94.56 139 LEU A N 1
ATOM 1206 C CA . LEU A 1 139 ? -4.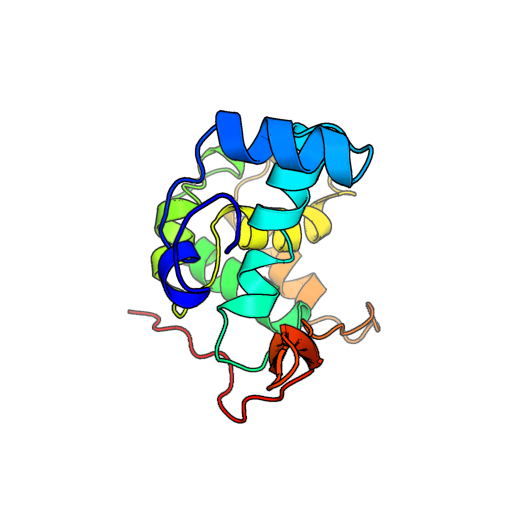590 -6.815 12.946 1.00 94.56 139 LEU A CA 1
ATOM 1207 C C . LEU A 1 139 ? -6.108 -7.001 12.910 1.00 94.56 139 LEU A C 1
ATOM 1209 O O . LEU A 1 139 ? -6.738 -6.714 11.894 1.00 94.56 139 LEU A O 1
ATOM 1213 N N . THR A 1 140 ? -6.681 -7.433 14.029 1.00 93.62 140 THR A N 1
ATOM 1214 C CA . THR A 1 140 ? -8.128 -7.425 14.285 1.00 93.62 140 THR A CA 1
ATOM 1215 C C . THR A 1 140 ? -8.413 -6.841 15.665 1.00 93.62 140 THR A C 1
ATOM 1217 O O . THR A 1 140 ? -7.503 -6.733 16.485 1.00 93.62 140 THR A O 1
ATOM 1220 N N . LEU A 1 141 ? -9.664 -6.460 15.915 1.00 92.19 141 LEU A N 1
ATOM 1221 C CA . LEU A 1 141 ? -10.142 -6.164 17.264 1.00 92.19 141 LEU A CA 1
ATOM 1222 C C . LEU A 1 141 ? -10.544 -7.472 17.950 1.00 92.19 141 LEU A C 1
ATOM 1224 O O . LEU A 1 141 ? -11.252 -8.278 17.345 1.00 92.19 141 LEU A O 1
ATOM 1228 N N . ASN A 1 142 ? -10.097 -7.666 19.189 1.00 91.94 142 ASN A N 1
ATOM 1229 C CA . ASN A 1 142 ? -10.563 -8.752 20.046 1.00 91.94 142 ASN A CA 1
ATOM 1230 C C . ASN A 1 142 ? -11.859 -8.374 20.788 1.00 91.94 142 ASN A C 1
ATOM 1232 O O . ASN A 1 142 ? -12.385 -7.272 20.623 1.00 91.94 142 ASN A O 1
ATOM 1236 N N . GLU A 1 143 ? -12.359 -9.280 21.630 1.00 90.94 143 GLU A N 1
ATOM 1237 C CA . GLU A 1 143 ? -13.604 -9.103 22.399 1.00 90.94 143 GLU A CA 1
ATOM 1238 C C . GLU A 1 143 ? -13.580 -7.885 23.340 1.00 90.94 143 GLU A C 1
ATOM 1240 O O . GLU A 1 143 ? -14.627 -7.328 23.659 1.00 90.94 143 GLU A O 1
ATOM 1245 N N . TYR A 1 144 ? -12.390 -7.423 23.734 1.00 91.56 144 TYR A N 1
ATOM 1246 C CA . TYR A 1 144 ? -12.187 -6.252 24.591 1.00 91.56 144 TYR A CA 1
ATOM 1247 C C . TYR A 1 144 ? -11.940 -4.958 23.800 1.00 91.56 144 TYR A C 1
ATOM 1249 O O . TYR A 1 144 ? -11.676 -3.915 24.392 1.00 91.56 144 TYR A O 1
ATOM 1257 N N . GLY A 1 145 ? -11.977 -5.008 22.464 1.00 85.75 145 GLY A N 1
ATOM 1258 C CA . GLY A 1 145 ? -11.690 -3.858 21.605 1.00 85.75 145 GLY A CA 1
ATOM 1259 C C . GLY A 1 145 ? -10.201 -3.512 21.484 1.00 85.75 145 GLY A C 1
ATOM 1260 O O . GLY A 1 145 ? -9.862 -2.432 20.999 1.00 85.75 145 GLY A O 1
ATOM 1261 N N . HIS A 1 146 ? -9.296 -4.408 21.883 1.00 90.69 146 HIS A N 1
ATOM 1262 C CA . HIS A 1 146 ? -7.856 -4.238 21.688 1.00 90.69 146 HIS A CA 1
ATOM 1263 C C . HIS A 1 146 ? -7.400 -4.826 20.350 1.00 90.69 146 HIS A C 1
ATOM 1265 O O . HIS A 1 146 ? -7.965 -5.803 19.859 1.00 90.69 146 HIS A O 1
ATOM 1271 N N . LEU A 1 147 ? -6.349 -4.241 19.766 1.00 92.44 147 LEU A N 1
ATOM 1272 C CA . LEU A 1 147 ? -5.741 -4.761 18.542 1.00 92.44 147 LEU A CA 1
ATOM 1273 C C . LEU A 1 147 ? -4.865 -5.981 18.841 1.00 92.44 147 LEU A C 1
ATOM 1275 O O . LEU A 1 147 ? -3.919 -5.892 19.623 1.00 92.44 147 LEU A O 1
ATOM 1279 N N . GLU A 1 148 ? -5.118 -7.078 18.138 1.00 94.69 148 GLU A N 1
ATOM 1280 C CA . GLU A 1 148 ? -4.304 -8.293 18.181 1.00 94.69 148 GLU A CA 1
ATOM 1281 C C . GLU A 1 148 ? -3.858 -8.730 16.782 1.00 94.69 148 GLU A C 1
ATOM 1283 O O . GLU A 1 148 ? -4.492 -8.406 15.776 1.00 94.69 148 GLU A O 1
ATOM 1288 N N . GLU A 1 149 ? -2.731 -9.443 16.707 1.00 94.38 149 GLU A N 1
ATOM 1289 C CA . GLU A 1 149 ? -2.192 -9.942 15.441 1.00 94.38 149 GLU A CA 1
ATOM 1290 C C . GLU A 1 149 ? -2.885 -11.240 15.019 1.00 94.38 149 GLU A C 1
ATOM 1292 O O . GLU A 1 149 ? -2.965 -12.197 15.785 1.00 94.38 149 GLU A O 1
ATOM 1297 N N . ILE A 1 150 ? -3.315 -11.292 13.759 1.00 94.31 150 ILE A N 1
ATOM 1298 C CA . ILE A 1 150 ? -3.915 -12.476 13.142 1.00 94.31 150 ILE A CA 1
ATOM 1299 C C . ILE A 1 150 ? -3.160 -12.898 11.887 1.00 94.31 150 ILE A C 1
ATOM 1301 O O . ILE A 1 150 ? -2.479 -12.107 11.228 1.00 94.31 150 ILE A O 1
ATOM 1305 N N . TYR A 1 151 ? -3.318 -14.168 11.517 1.00 90.44 151 TYR A N 1
ATOM 1306 C CA . TYR A 1 151 ? -2.605 -14.769 10.397 1.00 90.44 151 TYR A CA 1
ATOM 1307 C C . TYR A 1 151 ? -3.565 -15.399 9.392 1.00 90.44 151 TYR A C 1
ATOM 1309 O O . TYR A 1 151 ? -4.208 -16.412 9.658 1.00 90.44 151 TYR A O 1
ATOM 1317 N N . TYR A 1 152 ? -3.594 -14.837 8.185 1.00 89.88 152 TYR A N 1
ATOM 1318 C CA . TYR A 1 152 ? -4.303 -15.428 7.053 1.00 89.88 152 TYR A CA 1
ATOM 1319 C C . TYR A 1 152 ? -3.455 -16.516 6.384 1.00 89.88 152 TYR A C 1
ATOM 1321 O O . TYR A 1 152 ? -2.254 -16.340 6.170 1.00 89.88 152 TYR A O 1
ATOM 1329 N N . LYS A 1 153 ? -4.083 -17.638 6.008 1.00 87.88 153 LYS A N 1
ATOM 1330 C CA . LYS A 1 153 ? -3.424 -18.707 5.231 1.00 87.88 153 LYS A CA 1
ATOM 1331 C C . LYS A 1 153 ? -3.289 -18.345 3.750 1.00 87.88 153 LYS A C 1
ATOM 1333 O O . LYS A 1 153 ? -2.338 -18.774 3.089 1.00 87.88 153 LYS A O 1
ATOM 1338 N N . ASP A 1 154 ? -4.210 -17.532 3.237 1.00 90.62 154 ASP A N 1
ATOM 1339 C CA . ASP A 1 154 ? -4.241 -17.146 1.832 1.00 90.62 154 ASP A CA 1
ATOM 1340 C C . ASP A 1 154 ? -3.030 -16.310 1.450 1.00 90.62 154 ASP A C 1
ATOM 1342 O O . ASP A 1 154 ? -2.711 -15.304 2.074 1.00 90.62 154 ASP A O 1
ATOM 1346 N N . LYS A 1 155 ? -2.336 -16.711 0.388 1.00 88.69 155 LYS A N 1
ATOM 1347 C CA . LYS A 1 155 ? -1.186 -15.966 -0.134 1.00 88.69 155 LYS A CA 1
ATOM 1348 C C . LYS A 1 155 ? -1.671 -14.860 -1.066 1.00 88.69 155 LYS A C 1
ATOM 1350 O O . LYS A 1 155 ? -2.606 -15.074 -1.825 1.00 88.69 155 LYS A O 1
ATOM 1355 N N . LEU A 1 156 ? -0.941 -13.740 -1.121 1.00 88.50 156 LEU A N 1
ATOM 1356 C CA . LEU A 1 156 ? -1.165 -12.713 -2.150 1.00 88.50 156 LEU A CA 1
ATOM 1357 C C . LEU A 1 156 ? -1.171 -13.343 -3.557 1.00 88.50 156 LEU A C 1
ATOM 1359 O O . LEU A 1 156 ? -0.138 -13.871 -3.997 1.00 88.50 156 LEU A O 1
ATOM 1363 N N . LYS A 1 157 ? -2.324 -13.272 -4.225 1.00 85.38 157 LYS A N 1
ATOM 1364 C CA . LYS A 1 157 ? -2.564 -13.633 -5.626 1.00 85.38 157 LYS A CA 1
ATOM 1365 C C . LYS A 1 157 ? -2.909 -12.348 -6.379 1.00 85.38 157 LYS A C 1
ATOM 1367 O O . LYS A 1 157 ? -3.611 -11.500 -5.841 1.00 85.38 157 LYS A O 1
ATOM 1372 N N . ILE A 1 158 ? -2.367 -12.193 -7.582 1.00 80.88 158 ILE A N 1
ATOM 1373 C CA . ILE A 1 158 ? -2.655 -11.058 -8.465 1.00 80.88 158 ILE A CA 1
ATOM 1374 C C . ILE A 1 158 ? -3.146 -11.630 -9.776 1.00 80.88 158 ILE A C 1
ATOM 1376 O O . ILE A 1 158 ? -2.492 -12.516 -10.330 1.00 80.88 158 ILE A O 1
ATOM 1380 N N . SER A 1 159 ? -4.275 -11.117 -10.243 1.00 65.31 159 SER A N 1
ATOM 1381 C CA . SER A 1 159 ? -4.813 -11.430 -11.558 1.00 65.31 159 SER A CA 1
ATOM 1382 C C . SER A 1 159 ? -4.026 -10.632 -12.593 1.00 65.31 159 SER A C 1
ATOM 1384 O O . SER A 1 159 ? -4.171 -9.413 -12.694 1.00 65.31 159 SER A O 1
ATOM 1386 N N . PHE A 1 160 ? -3.141 -11.312 -13.318 1.00 61.16 160 PHE A N 1
ATOM 1387 C CA . PHE A 1 160 ? -2.572 -10.782 -14.552 1.00 61.16 160 PHE A CA 1
ATOM 1388 C C . PHE A 1 160 ? -3.518 -11.234 -15.665 1.00 61.16 160 PHE A C 1
ATOM 1390 O O . PHE A 1 160 ? -3.642 -12.437 -15.885 1.00 61.16 160 PHE A O 1
ATOM 1397 N N . PHE A 1 161 ? -4.255 -10.285 -16.239 1.00 48.47 161 PHE A N 1
ATOM 1398 C CA . PHE A 1 161 ? -5.052 -10.503 -17.445 1.00 48.47 161 PHE A CA 1
ATOM 1399 C C . PHE A 1 161 ? -4.150 -10.346 -18.664 1.00 48.47 161 PHE A C 1
ATOM 1401 O O . PHE A 1 161 ? -3.276 -9.447 -18.602 1.00 48.47 161 PHE A O 1
#

Secondary structure (DSSP, 8-state):
-TTTT--GGGGSS----HHHHHHHHHHHTS-HHHHHHHIIIIIHHHHH--SB-BHHHHHHHHHHHHHTS---BGGG--HHHHHTTSPTT--HHHHHHHHHTTTTT-TTTTTSBHHHHHHHHHHHHH-SS----PBPPEEEE-TTS-EEEE----B------

pLDDT: mean 90.32, std 9.0, range [48.47, 97.75]

Radius of gyration: 17.32 Å; chains: 1; bounding box: 41×36×45 Å

Sequence (161 aa):
MEYTDEPLEGLKNKKIDKSVWLKLEQDFEKQQEYLQHFWNTTLHCQLFIKCHFTLRKLRRCVFKVLRSSSFKVWPDIRWKEVVSKFPDGFTHKFLYWTTIRVFKKFKTYSKTPLQELVDYGLDITRSKYPRRNCKLRTLTLNEYGHLEEIYYKDKLKISFF

Organism: NCBI:txid40085

Foldseek 3Di:
DVLPPDDPVRPLPDDDDPVSLVVVCVVVVHHSVVVVLCCQQADQLLAKPQAWDWLLVLLLLLLVLLLPDPDWAPVSDPLVVSCVQWDGSHHSSNSCVSHCVLCPVVPCRRPDTSNVVSVSSNVVSVDPDCPPRDIRFHWDQDPVRDIDTDDHPHHTDGDDD